Protein AF-T0BM73-F1 (afdb_monomer)

pLDDT: mean 78.98, std 14.38, range [46.41, 95.44]

Mean predicted aligned error: 12.45 Å

Radius of gyration: 28.99 Å; Cα contacts (8 Å, |Δi|>4): 122; chains: 1; bounding box: 41×37×106 Å

Structure (mmCIF, N/CA/C/O backbone):
data_AF-T0BM73-F1
#
_entry.id   AF-T0BM73-F1
#
loop_
_atom_site.group_PDB
_atom_site.id
_atom_site.type_symbol
_atom_site.label_atom_id
_atom_site.label_alt_id
_atom_site.label_comp_id
_atom_site.label_asym_id
_atom_site.label_entity_id
_atom_site.label_seq_id
_atom_site.pdbx_PDB_ins_code
_atom_site.Cartn_x
_atom_site.Cartn_y
_atom_site.Cartn_z
_atom_site.occupancy
_atom_site.B_iso_or_equiv
_atom_site.auth_seq_id
_atom_site.auth_comp_id
_atom_site.auth_asym_id
_atom_site.auth_atom_id
_atom_site.pdbx_PDB_model_num
ATOM 1 N N . MET A 1 1 ? -15.231 -17.090 14.024 1.00 69.44 1 MET A N 1
ATOM 2 C CA . MET A 1 1 ? -15.720 -15.873 13.331 1.00 69.44 1 MET A CA 1
ATOM 3 C C . MET A 1 1 ? -14.615 -15.054 12.645 1.00 69.44 1 MET A C 1
ATOM 5 O O . MET A 1 1 ? -14.866 -14.589 11.547 1.00 69.44 1 MET A O 1
ATOM 9 N N . LYS A 1 2 ? -13.395 -14.903 13.202 1.00 84.62 2 LYS A N 1
ATOM 10 C CA . LYS A 1 2 ? -12.309 -14.086 12.596 1.00 84.62 2 LYS A CA 1
ATOM 11 C C . LYS A 1 2 ? -11.952 -14.446 11.140 1.00 84.62 2 LYS A C 1
ATOM 13 O O . LYS A 1 2 ? -11.815 -13.550 10.316 1.00 84.62 2 LYS A O 1
ATOM 18 N N . ILE A 1 3 ? -11.867 -15.741 10.818 1.00 89.19 3 ILE A N 1
ATOM 19 C CA . ILE A 1 3 ? -11.552 -16.224 9.460 1.00 89.19 3 ILE A CA 1
ATOM 20 C C . ILE A 1 3 ? -12.579 -15.765 8.415 1.00 89.19 3 ILE A C 1
ATOM 22 O O . ILE A 1 3 ? -12.184 -15.386 7.320 1.00 89.19 3 ILE A O 1
ATOM 26 N N . LEU A 1 4 ? -13.876 -15.735 8.748 1.00 89.75 4 LEU A N 1
ATOM 27 C CA . LEU A 1 4 ? -14.917 -15.293 7.807 1.00 89.75 4 LEU A CA 1
ATOM 28 C C . LEU A 1 4 ? -14.726 -13.829 7.404 1.00 89.75 4 LEU A C 1
ATOM 30 O O . LEU A 1 4 ? -14.938 -13.464 6.252 1.00 89.75 4 LEU A O 1
ATOM 34 N N . TYR A 1 5 ? -14.278 -13.001 8.345 1.00 89.56 5 TYR A N 1
ATOM 35 C CA . TYR A 1 5 ? -13.986 -11.600 8.083 1.00 89.56 5 TYR A CA 1
ATOM 36 C C . TYR A 1 5 ? -12.747 -11.425 7.217 1.00 89.56 5 TYR A C 1
ATOM 38 O O . TYR A 1 5 ? -12.795 -10.656 6.265 1.00 89.56 5 TYR A O 1
ATOM 46 N N . ILE A 1 6 ? -11.679 -12.180 7.491 1.00 91.94 6 ILE A N 1
ATOM 47 C CA . ILE A 1 6 ? -10.479 -12.191 6.644 1.00 91.94 6 ILE A CA 1
ATOM 48 C C . ILE A 1 6 ? -10.845 -12.623 5.224 1.00 91.94 6 ILE A C 1
ATOM 50 O O . ILE A 1 6 ? -10.441 -11.970 4.271 1.00 91.94 6 ILE A O 1
ATOM 54 N N . MET A 1 7 ? -11.635 -13.688 5.079 1.00 93.12 7 MET A N 1
ATOM 55 C CA . MET A 1 7 ? -12.022 -14.223 3.776 1.00 93.12 7 MET A CA 1
ATOM 56 C C . MET A 1 7 ? -12.892 -13.235 2.993 1.00 93.12 7 MET A C 1
ATOM 58 O O . MET A 1 7 ? -12.590 -12.945 1.839 1.00 93.12 7 MET A O 1
ATOM 62 N N . GLY A 1 8 ? -13.938 -12.682 3.616 1.00 93.12 8 GLY A N 1
ATOM 63 C CA . GLY A 1 8 ? -14.838 -11.736 2.956 1.00 93.12 8 GLY A CA 1
ATOM 64 C C . GLY A 1 8 ? -14.123 -10.455 2.531 1.00 93.12 8 GLY A C 1
ATOM 65 O O . GLY A 1 8 ? -14.198 -10.050 1.375 1.00 93.12 8 GLY A O 1
ATOM 66 N N . PHE A 1 9 ? -13.373 -9.837 3.440 1.00 93.19 9 PHE A N 1
ATOM 67 C CA . PHE A 1 9 ? -12.645 -8.610 3.128 1.00 93.19 9 PHE A CA 1
ATOM 68 C C . PHE A 1 9 ? -11.430 -8.824 2.239 1.00 93.19 9 PHE A C 1
ATOM 70 O O . PHE A 1 9 ? -11.155 -7.982 1.388 1.00 93.19 9 PHE A O 1
ATOM 77 N N . GLY A 1 10 ? -10.726 -9.940 2.412 1.00 94.12 10 GLY A N 1
ATOM 78 C CA . GLY A 1 10 ? -9.626 -10.336 1.542 1.00 94.12 10 GLY A CA 1
ATOM 79 C C . GLY A 1 10 ? -10.099 -10.512 0.108 1.00 94.12 10 GLY A C 1
ATOM 80 O O . GLY A 1 10 ? -9.487 -9.962 -0.798 1.00 94.12 10 GLY A O 1
ATOM 81 N N . PHE A 1 11 ? -11.248 -11.160 -0.102 1.00 95.31 11 PHE A N 1
ATOM 82 C CA . PHE A 1 11 ? -11.842 -11.270 -1.432 1.00 95.31 11 PHE A CA 1
ATOM 83 C C . PHE A 1 11 ? -12.111 -9.894 -2.058 1.00 95.31 11 PHE A C 1
ATOM 85 O O . PHE A 1 11 ? -11.690 -9.639 -3.183 1.00 95.31 11 PHE A O 1
ATOM 92 N N . VAL A 1 12 ? -12.739 -8.976 -1.316 1.00 95.44 12 VAL A N 1
ATOM 93 C CA . VAL A 1 12 ? -13.013 -7.614 -1.810 1.00 95.44 12 VAL A CA 1
ATOM 94 C C . VAL A 1 12 ? -11.715 -6.856 -2.122 1.00 95.44 12 VAL A C 1
ATOM 96 O O . VAL A 1 12 ? -11.624 -6.206 -3.162 1.00 95.44 12 VAL A O 1
ATOM 99 N N . GLY A 1 13 ? -10.696 -6.965 -1.264 1.00 93.12 13 GLY A N 1
ATOM 100 C CA . GLY A 1 13 ? -9.385 -6.347 -1.485 1.00 93.12 13 GLY A CA 1
ATOM 101 C C . GLY A 1 13 ? -8.684 -6.890 -2.731 1.00 93.12 13 GLY A C 1
ATOM 102 O O . GLY A 1 13 ? -8.164 -6.119 -3.536 1.00 93.12 13 GLY A O 1
ATOM 103 N N . GLY A 1 14 ? -8.735 -8.207 -2.937 1.00 91.94 14 GLY A N 1
ATOM 104 C CA . GLY A 1 14 ? -8.178 -8.874 -4.112 1.00 91.94 14 GLY A CA 1
ATOM 105 C C . GLY A 1 14 ? -8.884 -8.486 -5.410 1.00 91.94 14 GLY A C 1
ATOM 106 O O . GLY A 1 14 ? -8.214 -8.173 -6.392 1.00 91.94 14 GLY A O 1
ATOM 107 N N . VAL A 1 15 ? -10.221 -8.427 -5.412 1.00 94.50 15 VAL A N 1
ATOM 108 C CA . VAL A 1 15 ? -11.008 -7.987 -6.579 1.00 94.50 15 VAL A CA 1
ATOM 109 C C . VAL A 1 15 ? -10.710 -6.531 -6.932 1.00 94.50 15 VAL A C 1
ATOM 111 O O . VAL A 1 15 ? -10.529 -6.209 -8.108 1.00 94.50 15 VAL A O 1
ATOM 114 N N . LEU A 1 16 ? -10.624 -5.646 -5.935 1.00 93.12 16 LEU A N 1
ATOM 115 C CA . LEU A 1 16 ? -10.299 -4.239 -6.165 1.00 93.12 16 LEU A CA 1
ATOM 116 C C . LEU A 1 16 ? -8.900 -4.079 -6.763 1.00 93.12 16 LEU A C 1
ATOM 118 O O . LEU A 1 16 ? -8.725 -3.345 -7.735 1.00 93.12 16 LEU A O 1
ATOM 122 N N . ARG A 1 17 ? -7.917 -4.805 -6.222 1.00 93.31 17 ARG A N 1
ATOM 123 C CA . ARG A 1 17 ? -6.564 -4.834 -6.776 1.00 93.31 17 ARG A CA 1
ATOM 124 C C . ARG A 1 17 ? -6.563 -5.324 -8.221 1.00 93.31 17 ARG A C 1
ATOM 126 O O . ARG A 1 17 ? -5.994 -4.652 -9.073 1.00 93.31 17 ARG A O 1
ATOM 133 N N . PHE A 1 18 ? -7.215 -6.453 -8.494 1.00 91.50 18 PHE A N 1
ATOM 134 C CA . PHE A 1 18 ? -7.301 -7.018 -9.841 1.00 91.50 18 PHE A CA 1
ATOM 135 C C . PHE A 1 18 ? -7.932 -6.027 -10.830 1.00 91.50 18 PHE A C 1
ATOM 137 O O . PHE A 1 18 ? -7.451 -5.861 -11.946 1.00 91.50 18 PHE A O 1
ATOM 144 N N . SER A 1 19 ? -8.956 -5.294 -10.390 1.00 92.62 19 SER A N 1
ATOM 145 C CA . SER A 1 19 ? -9.646 -4.288 -11.207 1.00 92.62 19 SER A CA 1
ATOM 146 C C . SER A 1 19 ? -8.782 -3.058 -11.522 1.00 92.62 19 SER A C 1
ATOM 148 O O . SER A 1 19 ? -9.030 -2.375 -12.510 1.00 92.62 19 SER A O 1
ATOM 150 N N . CYS A 1 20 ? -7.774 -2.758 -10.697 1.00 89.69 20 CYS A N 1
ATOM 151 C CA . CYS A 1 20 ? -6.846 -1.641 -10.903 1.00 89.69 20 CYS A CA 1
ATOM 152 C C . CYS A 1 20 ? -5.734 -1.968 -11.923 1.00 89.69 20 CYS A C 1
ATOM 154 O O . CYS A 1 20 ? -5.052 -1.064 -12.415 1.00 89.69 20 CYS A O 1
ATOM 156 N N . GLY A 1 21 ? -5.570 -3.252 -12.256 1.00 88.06 21 GLY A N 1
ATOM 157 C CA . GLY A 1 21 ? -4.596 -3.756 -13.218 1.00 88.06 21 GLY A CA 1
ATOM 158 C C . GLY A 1 21 ? -3.176 -3.909 -12.666 1.00 88.06 21 GLY A C 1
ATOM 159 O O . GLY A 1 21 ? -2.849 -3.460 -11.567 1.00 88.06 21 GLY A O 1
ATOM 160 N N . ASP A 1 22 ? -2.316 -4.526 -13.478 1.00 84.81 22 ASP A N 1
ATOM 161 C CA . ASP A 1 22 ? -0.953 -4.932 -13.102 1.00 84.81 22 ASP A CA 1
ATOM 162 C C . ASP A 1 22 ? 0.135 -3.941 -13.548 1.00 84.81 22 ASP A C 1
ATOM 164 O O . ASP A 1 22 ? 1.317 -4.277 -13.613 1.00 84.81 22 ASP A O 1
ATOM 168 N N . SER A 1 23 ? -0.243 -2.700 -13.870 1.00 86.44 23 SER A N 1
ATOM 169 C CA . SER A 1 23 ? 0.741 -1.672 -14.216 1.00 86.44 23 SER A CA 1
ATOM 170 C C . SER A 1 23 ? 1.610 -1.309 -13.005 1.00 86.44 23 SER A C 1
ATOM 172 O O . SER A 1 23 ? 1.143 -1.349 -11.861 1.00 86.44 23 SER A O 1
ATOM 174 N N . LEU A 1 24 ? 2.857 -0.891 -13.252 1.00 84.44 24 LEU A N 1
ATOM 175 C CA . LEU A 1 24 ? 3.772 -0.422 -12.204 1.00 84.44 24 LEU A CA 1
ATOM 176 C C . LEU A 1 24 ? 3.103 0.670 -11.356 1.00 84.44 24 LEU A C 1
ATOM 178 O O . LEU A 1 24 ? 3.044 0.566 -10.132 1.00 84.44 24 LEU A O 1
ATOM 182 N N . THR A 1 25 ? 2.494 1.661 -12.003 1.00 87.19 25 THR A N 1
ATOM 183 C CA . THR A 1 25 ? 1.778 2.756 -11.339 1.00 87.19 25 THR A CA 1
ATOM 184 C C . THR A 1 25 ? 0.634 2.255 -10.455 1.00 87.19 25 THR A C 1
ATOM 186 O O . THR A 1 25 ? 0.537 2.669 -9.299 1.00 87.19 25 THR A O 1
ATOM 189 N N . SER A 1 26 ? -0.199 1.332 -10.950 1.00 89.44 26 SER A N 1
ATOM 190 C CA . SER A 1 26 ? -1.308 0.752 -10.178 1.00 89.44 26 SER A CA 1
ATOM 191 C C . SER A 1 26 ? -0.800 0.029 -8.929 1.00 89.44 26 SER A C 1
ATOM 193 O O . SER A 1 26 ? -1.290 0.271 -7.825 1.00 89.44 26 SER A O 1
ATOM 195 N N . ILE A 1 27 ? 0.226 -0.815 -9.082 1.00 90.94 27 ILE A N 1
ATOM 196 C CA . ILE A 1 27 ? 0.815 -1.599 -7.988 1.00 90.94 27 ILE A CA 1
ATOM 197 C C . ILE A 1 27 ? 1.434 -0.681 -6.929 1.00 90.94 27 ILE A C 1
ATOM 199 O O . ILE A 1 27 ? 1.245 -0.910 -5.731 1.00 90.94 27 ILE A O 1
ATOM 203 N N . LEU A 1 28 ? 2.152 0.363 -7.345 1.00 88.94 28 LEU A N 1
ATOM 204 C CA . LEU A 1 28 ? 2.767 1.332 -6.438 1.00 88.94 28 LEU A CA 1
ATOM 205 C C . LEU A 1 28 ? 1.713 2.123 -5.661 1.00 88.94 28 LEU A C 1
ATOM 207 O O . LEU A 1 28 ? 1.822 2.243 -4.441 1.00 88.94 28 LEU A O 1
ATOM 211 N N . ILE A 1 29 ? 0.681 2.628 -6.343 1.00 89.62 29 ILE A N 1
ATOM 212 C CA . ILE A 1 29 ? -0.401 3.392 -5.710 1.00 89.62 29 ILE A CA 1
ATOM 213 C C . ILE A 1 29 ? -1.156 2.519 -4.709 1.00 89.62 29 ILE A C 1
ATOM 215 O O . ILE A 1 29 ? -1.379 2.954 -3.582 1.00 89.62 29 ILE A O 1
ATOM 219 N N . LEU A 1 30 ? -1.513 1.286 -5.079 1.00 93.19 30 LEU A N 1
ATOM 220 C CA . LEU A 1 30 ? -2.223 0.361 -4.192 1.00 93.19 30 LEU A CA 1
ATOM 221 C C . LEU A 1 30 ? -1.407 0.017 -2.943 1.00 93.19 30 LEU A C 1
ATOM 223 O O . LEU A 1 30 ? -1.946 0.044 -1.837 1.00 93.19 30 LEU A O 1
ATOM 227 N N . ASN A 1 31 ? -0.107 -0.258 -3.096 1.00 92.44 31 ASN A N 1
ATOM 228 C CA . ASN A 1 31 ? 0.780 -0.519 -1.961 1.00 92.44 31 ASN A CA 1
ATOM 229 C C . ASN A 1 31 ? 0.938 0.713 -1.060 1.00 92.44 31 ASN A C 1
ATOM 231 O O . ASN A 1 31 ? 0.813 0.593 0.158 1.00 92.44 31 ASN A O 1
ATOM 235 N N . ALA A 1 32 ? 1.156 1.897 -1.638 1.00 90.12 32 ALA A N 1
ATOM 236 C CA . ALA A 1 32 ? 1.301 3.136 -0.879 1.00 90.12 32 ALA A CA 1
ATOM 237 C C . ALA A 1 32 ? 0.009 3.506 -0.133 1.00 90.12 32 ALA A C 1
ATOM 239 O O . ALA A 1 32 ? 0.038 3.783 1.067 1.00 90.12 32 ALA A O 1
ATOM 240 N N . ALA A 1 33 ? -1.136 3.462 -0.817 1.00 91.25 33 ALA A N 1
ATOM 241 C CA . ALA A 1 33 ? -2.440 3.741 -0.227 1.00 91.25 33 ALA A CA 1
ATOM 242 C C . ALA A 1 33 ? -2.786 2.730 0.873 1.00 91.25 33 ALA A C 1
ATOM 244 O O . ALA A 1 33 ? -3.239 3.122 1.948 1.00 91.25 33 ALA A O 1
ATOM 245 N N . GLY A 1 34 ? -2.525 1.442 0.637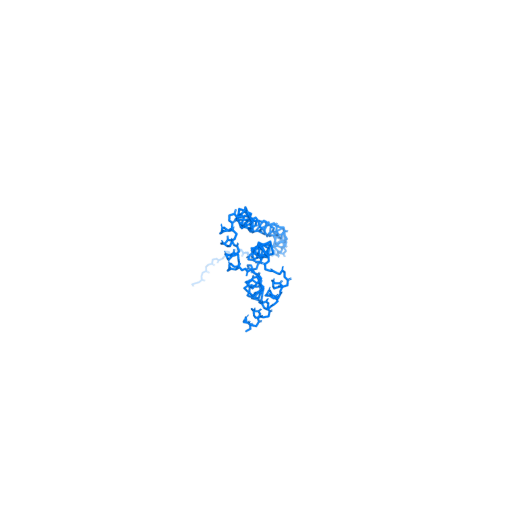 1.00 91.62 34 GLY A N 1
ATOM 246 C CA . GLY A 1 34 ? -2.744 0.392 1.623 1.00 91.62 34 GLY A CA 1
ATOM 247 C C . GLY A 1 34 ? -1.858 0.544 2.858 1.00 91.62 34 GLY A C 1
ATOM 248 O O . GLY A 1 34 ? -2.359 0.410 3.971 1.00 91.62 34 GLY A O 1
ATOM 249 N N . ALA A 1 35 ? -0.582 0.905 2.697 1.00 90.56 35 ALA A N 1
ATOM 250 C CA . ALA A 1 35 ? 0.319 1.170 3.819 1.00 90.56 35 ALA A CA 1
ATOM 251 C C . ALA A 1 35 ? -0.162 2.357 4.672 1.00 90.56 35 ALA A C 1
ATOM 253 O O . ALA A 1 35 ? -0.231 2.256 5.899 1.00 90.56 35 ALA A O 1
ATOM 254 N N . ILE A 1 36 ? -0.577 3.456 4.032 1.00 88.50 36 ILE A N 1
ATOM 255 C CA . ILE A 1 36 ? -1.117 4.636 4.724 1.00 88.50 36 ILE A CA 1
ATOM 256 C C . ILE A 1 36 ? -2.422 4.286 5.450 1.00 88.50 36 ILE A C 1
ATOM 258 O O . ILE A 1 36 ? -2.590 4.629 6.623 1.00 88.50 36 ILE A O 1
ATOM 262 N N . ALA A 1 37 ? -3.332 3.567 4.787 1.00 88.75 37 ALA A N 1
ATOM 263 C CA . ALA A 1 37 ? -4.573 3.102 5.394 1.00 88.75 37 ALA A CA 1
ATOM 264 C C . ALA A 1 37 ? -4.297 2.188 6.596 1.00 88.75 37 ALA A C 1
ATOM 266 O O . ALA A 1 37 ? -4.927 2.344 7.642 1.00 88.75 37 ALA A O 1
ATOM 267 N N . LEU A 1 38 ? -3.311 1.292 6.495 1.00 89.19 38 LEU A N 1
ATOM 268 C CA . LEU A 1 38 ? -2.915 0.409 7.590 1.00 89.19 38 LEU A CA 1
ATOM 269 C C . LEU A 1 38 ? -2.362 1.200 8.771 1.00 89.19 38 LEU A C 1
ATOM 271 O O . LEU A 1 38 ? -2.707 0.909 9.910 1.00 89.19 38 LEU A O 1
ATOM 275 N N . ALA A 1 39 ? -1.548 2.224 8.513 1.00 86.94 39 ALA A N 1
ATOM 276 C CA . ALA A 1 39 ? -1.001 3.100 9.540 1.00 86.94 39 ALA A CA 1
ATOM 277 C C . ALA A 1 39 ? -2.100 3.871 10.291 1.00 86.94 39 ALA A C 1
ATOM 279 O O . ALA A 1 39 ? -2.056 3.985 11.522 1.00 86.94 39 ALA A O 1
ATOM 280 N N . MET A 1 40 ? -3.113 4.357 9.566 1.00 83.31 40 MET A N 1
ATOM 281 C CA . MET A 1 40 ? -4.290 4.990 10.162 1.00 83.31 40 MET A CA 1
ATOM 282 C C . MET A 1 40 ? -5.085 3.988 10.996 1.00 83.31 40 MET A C 1
ATOM 284 O O . MET A 1 40 ? -5.310 4.230 12.180 1.00 83.31 40 MET A O 1
ATOM 288 N N . ILE A 1 41 ? -5.454 2.836 10.426 1.00 84.00 41 ILE A N 1
ATOM 289 C CA . ILE A 1 41 ? -6.203 1.799 11.146 1.00 84.00 41 ILE A CA 1
ATOM 290 C C . ILE A 1 41 ? -5.426 1.349 12.377 1.00 84.00 41 ILE A C 1
ATOM 292 O O . ILE A 1 41 ? -6.000 1.316 13.452 1.00 84.00 41 ILE A O 1
ATOM 296 N N . SER A 1 42 ? -4.123 1.099 12.277 1.00 81.94 42 SER A N 1
ATOM 297 C CA . SER A 1 42 ? -3.287 0.712 13.416 1.00 81.94 42 SER A CA 1
ATOM 298 C C . SER A 1 42 ? -3.264 1.772 14.521 1.00 81.94 42 SER A C 1
ATOM 300 O O . SER A 1 42 ? -3.146 1.420 15.692 1.00 81.94 42 SER A O 1
ATOM 302 N N . SER A 1 43 ? -3.390 3.054 14.176 1.00 77.25 43 SER A N 1
ATOM 303 C CA . SER A 1 43 ? -3.400 4.151 15.149 1.00 77.25 43 SER A CA 1
ATOM 304 C C . SER A 1 43 ? -4.783 4.387 15.771 1.00 77.25 43 SER A C 1
ATOM 306 O O . SER A 1 43 ? -4.870 4.758 16.941 1.00 77.25 43 SER A O 1
ATOM 308 N N . PHE A 1 44 ? -5.867 4.146 15.025 1.00 72.62 44 PHE A N 1
ATOM 309 C CA . PHE A 1 44 ? -7.251 4.284 15.500 1.00 72.62 44 PHE A CA 1
ATOM 310 C C . PHE A 1 44 ? -7.790 3.023 16.193 1.00 72.62 44 PHE A C 1
ATOM 312 O O . PHE A 1 44 ? -8.578 3.115 17.134 1.00 72.62 44 PHE A O 1
ATOM 319 N N . ALA A 1 45 ? -7.369 1.839 15.750 1.0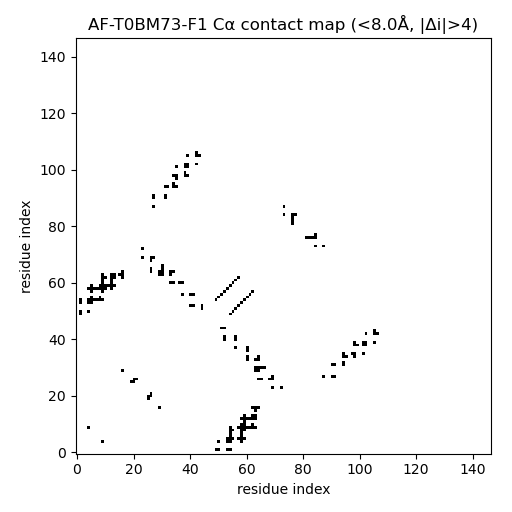0 63.19 45 ALA A N 1
ATOM 320 C CA . ALA A 1 45 ? -7.898 0.547 16.183 1.00 63.19 45 ALA A CA 1
ATOM 321 C C . ALA A 1 45 ? -7.381 0.097 17.551 1.00 63.19 45 ALA A C 1
ATOM 323 O O . ALA A 1 45 ? -7.854 -0.920 18.050 1.00 63.19 45 ALA A O 1
ATOM 324 N N . VAL A 1 46 ? -6.504 0.875 18.202 1.00 55.59 46 VAL A N 1
ATOM 325 C CA . VAL A 1 46 ? -5.989 0.578 19.550 1.00 55.59 46 VAL A CA 1
ATOM 326 C C . VAL A 1 46 ? -7.123 0.254 20.539 1.00 55.59 46 VAL A C 1
ATOM 328 O O . VAL A 1 46 ? -6.875 -0.479 21.489 1.00 55.59 46 VAL A O 1
ATOM 331 N N . HIS A 1 47 ? -8.370 0.709 20.310 1.00 56.88 47 HIS A N 1
ATOM 332 C CA . HIS A 1 47 ? -9.540 0.412 21.157 1.00 56.88 47 HIS A CA 1
ATOM 333 C C . HIS A 1 47 ? -10.821 -0.080 20.437 1.00 56.88 47 HIS A C 1
ATOM 335 O O . HIS A 1 47 ? -11.885 -0.064 21.059 1.00 56.88 47 HIS A O 1
ATOM 341 N N . ARG A 1 48 ? -10.810 -0.520 19.165 1.00 63.97 48 ARG A N 1
ATOM 342 C CA . ARG A 1 48 ? -12.073 -0.933 18.500 1.00 63.97 48 ARG A CA 1
ATOM 343 C C . ARG A 1 48 ? -12.015 -2.236 17.700 1.00 63.97 48 ARG A C 1
ATOM 345 O O . ARG A 1 48 ? -11.256 -2.366 16.753 1.00 63.97 48 ARG A O 1
ATOM 352 N N . THR A 1 49 ? -12.919 -3.135 18.112 1.00 78.19 49 THR A N 1
ATOM 353 C CA . THR A 1 49 ? -13.519 -4.293 17.422 1.00 78.19 49 THR A CA 1
ATOM 354 C C . THR A 1 49 ? -12.608 -5.157 16.545 1.00 78.19 49 THR A C 1
ATOM 356 O O . THR A 1 49 ? -12.166 -4.770 15.472 1.00 78.19 49 THR A O 1
ATOM 359 N N . VAL A 1 50 ? -12.503 -6.433 16.929 1.00 81.31 50 VAL A N 1
ATOM 360 C CA . VAL A 1 50 ? -11.793 -7.519 16.221 1.00 81.31 50 VAL A CA 1
ATOM 361 C C . VAL A 1 50 ? -12.034 -7.547 14.702 1.00 81.31 50 VAL A C 1
ATOM 363 O O . VAL A 1 50 ? -11.134 -7.873 13.934 1.00 81.31 50 VAL A O 1
ATOM 366 N N . TRP A 1 51 ? -13.247 -7.214 14.252 1.00 82.06 51 TRP A N 1
ATOM 367 C CA . TRP A 1 51 ? -13.593 -7.159 12.829 1.00 82.06 51 TRP A CA 1
ATOM 368 C C . TRP A 1 51 ? -12.790 -6.122 12.037 1.00 82.06 51 TRP A C 1
ATOM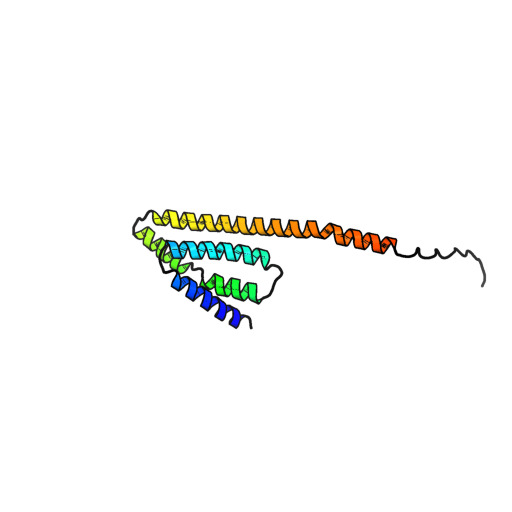 370 O O . TRP A 1 51 ? -12.440 -6.369 10.887 1.00 82.06 51 TRP A O 1
ATOM 380 N N . LEU A 1 52 ? -12.487 -4.977 12.647 1.00 82.62 52 LEU A N 1
ATOM 381 C CA . LEU A 1 52 ? -11.776 -3.883 11.999 1.00 82.62 52 LEU A CA 1
ATOM 382 C C . LEU A 1 52 ? -10.303 -4.251 11.801 1.00 82.62 52 LEU A C 1
ATOM 384 O O . LEU A 1 52 ? -9.772 -4.163 10.698 1.00 82.62 52 LEU A O 1
ATOM 388 N N . GLU A 1 53 ? -9.668 -4.742 12.864 1.00 83.62 53 GLU A N 1
ATOM 389 C CA . GLU A 1 53 ? -8.263 -5.141 12.846 1.00 83.62 53 GLU A CA 1
ATOM 390 C C . GLU A 1 53 ? -8.040 -6.363 11.947 1.00 83.62 53 GLU A C 1
ATOM 392 O O . GLU A 1 53 ? -7.209 -6.352 11.041 1.00 83.62 53 GLU A O 1
ATOM 397 N N . THR A 1 54 ? -8.819 -7.426 12.159 1.00 86.88 54 THR A N 1
ATOM 398 C CA . THR A 1 54 ? -8.606 -8.698 11.461 1.00 86.88 54 THR A CA 1
ATOM 399 C C . THR A 1 54 ? -9.238 -8.701 10.065 1.00 86.88 54 THR A C 1
ATOM 401 O O . THR A 1 54 ? -8.678 -9.257 9.128 1.00 86.88 54 THR A O 1
ATOM 404 N N . GLY A 1 55 ? -10.403 -8.080 9.895 1.00 87.44 55 GLY A N 1
ATOM 405 C CA . GLY A 1 55 ? -11.086 -8.012 8.606 1.00 87.44 55 GLY A CA 1
ATOM 406 C C . GLY A 1 55 ? -10.464 -6.981 7.670 1.00 87.44 55 GLY A C 1
ATOM 407 O O . GLY A 1 55 ? -9.992 -7.340 6.595 1.00 87.44 55 GLY A O 1
ATOM 408 N N . ILE A 1 56 ? -10.427 -5.710 8.078 1.00 88.56 56 ILE A N 1
ATOM 409 C CA . ILE A 1 56 ? -9.922 -4.632 7.215 1.00 88.56 56 ILE A CA 1
ATOM 410 C C . ILE A 1 56 ? -8.391 -4.622 7.192 1.00 88.56 56 ILE A C 1
ATOM 412 O O . ILE A 1 56 ? -7.805 -4.575 6.115 1.00 88.56 56 ILE A O 1
ATOM 416 N N . GLY A 1 57 ? -7.742 -4.698 8.358 1.00 87.00 57 GLY A N 1
ATOM 417 C CA . GLY A 1 57 ? -6.279 -4.679 8.448 1.00 87.00 57 GLY A CA 1
ATOM 418 C C . GLY A 1 57 ? -5.635 -5.894 7.781 1.00 87.00 57 GLY A C 1
ATOM 419 O O . GLY A 1 57 ? -4.865 -5.751 6.836 1.00 87.00 57 GLY A O 1
ATOM 420 N N . VAL A 1 58 ? -5.969 -7.101 8.240 1.00 89.69 58 VAL A N 1
ATOM 421 C CA . VAL A 1 58 ? -5.347 -8.327 7.706 1.00 89.69 58 VAL A CA 1
ATOM 422 C C . VAL A 1 58 ? -5.979 -8.769 6.385 1.00 89.69 58 VAL A C 1
ATOM 424 O O . VAL A 1 58 ? -5.256 -9.074 5.443 1.00 89.69 58 VAL A O 1
ATOM 427 N N . GLY A 1 59 ? -7.311 -8.808 6.293 1.00 91.81 59 GLY A N 1
ATOM 428 C CA . GLY A 1 59 ? -8.012 -9.259 5.086 1.00 91.81 59 GLY A CA 1
ATOM 429 C C . GLY A 1 59 ? -7.913 -8.262 3.932 1.00 91.81 59 GLY A C 1
ATOM 430 O O . GLY A 1 59 ? -7.212 -8.512 2.953 1.00 91.81 59 GLY A O 1
ATOM 431 N N . PHE A 1 60 ? -8.622 -7.133 4.036 1.00 93.25 60 PHE A N 1
ATOM 432 C CA . PHE A 1 60 ? -8.749 -6.167 2.938 1.00 93.25 60 PHE A CA 1
ATOM 433 C C . PHE A 1 60 ? -7.397 -5.579 2.532 1.00 93.25 60 PHE A C 1
ATOM 435 O O . PHE A 1 60 ? -6.986 -5.741 1.387 1.00 93.25 60 PHE A O 1
ATOM 442 N N . ILE A 1 61 ? -6.684 -4.932 3.460 1.00 93.88 61 ILE A N 1
ATOM 443 C CA . ILE A 1 61 ? -5.408 -4.274 3.152 1.00 93.88 61 ILE A CA 1
ATOM 444 C C . ILE A 1 61 ? -4.341 -5.302 2.771 1.00 93.88 61 ILE A C 1
ATOM 446 O O . ILE A 1 61 ? -3.590 -5.071 1.823 1.00 93.88 61 ILE A O 1
ATOM 450 N N . GLY A 1 62 ? -4.292 -6.448 3.456 1.00 91.38 62 GLY A N 1
ATOM 451 C CA . GLY A 1 62 ? -3.348 -7.517 3.131 1.00 91.38 62 GLY A CA 1
ATOM 452 C C . GLY A 1 62 ? -3.525 -8.065 1.713 1.00 91.38 62 GLY A C 1
ATOM 453 O O . GLY A 1 62 ? -2.534 -8.307 1.034 1.00 91.38 62 GLY A O 1
ATOM 454 N N . SER A 1 63 ? -4.764 -8.207 1.230 1.00 93.50 63 SER A N 1
ATOM 455 C CA . SER A 1 63 ? -5.018 -8.638 -0.151 1.00 93.50 63 SER A CA 1
ATOM 456 C C . SER A 1 63 ? -4.898 -7.510 -1.183 1.00 93.50 63 SER A C 1
ATOM 458 O O . SER A 1 63 ? -4.599 -7.778 -2.349 1.00 93.50 63 SER A O 1
ATOM 460 N N . LEU A 1 64 ? -5.169 -6.266 -0.780 1.00 93.81 64 LEU A N 1
ATOM 461 C CA . LEU A 1 64 ? -5.063 -5.079 -1.631 1.00 93.81 64 LEU A CA 1
ATOM 462 C C . LEU A 1 64 ? -3.599 -4.741 -1.947 1.00 93.81 64 LEU A C 1
ATOM 464 O O . LEU A 1 64 ? -3.277 -4.335 -3.062 1.00 93.81 64 LEU A O 1
ATOM 468 N N . THR A 1 65 ? -2.718 -4.908 -0.961 1.00 92.94 65 THR A N 1
ATOM 469 C CA . THR A 1 65 ? -1.278 -4.651 -1.076 1.00 92.94 65 THR A CA 1
ATOM 470 C C . TH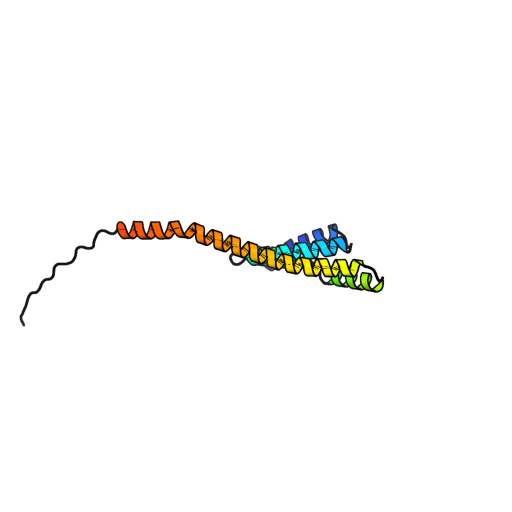R A 1 65 ? -0.521 -5.896 -1.524 1.00 92.94 65 THR A C 1
ATOM 472 O O . THR A 1 65 ? -0.996 -7.026 -1.419 1.00 92.94 65 THR A O 1
ATOM 475 N N . THR A 1 66 ? 0.663 -5.706 -2.106 1.00 92.69 66 THR A N 1
ATOM 476 C CA . THR A 1 66 ? 1.446 -6.804 -2.668 1.00 92.69 66 THR A CA 1
ATOM 477 C C . THR A 1 66 ? 2.921 -6.488 -2.751 1.00 92.69 66 THR A C 1
ATOM 479 O O . THR A 1 66 ? 3.377 -5.688 -3.565 1.00 92.69 66 THR A O 1
ATOM 482 N N . PHE A 1 67 ? 3.692 -7.194 -1.936 1.00 89.25 67 PHE A N 1
ATOM 483 C CA . PHE A 1 67 ? 5.138 -7.128 -2.038 1.00 89.25 67 PHE A CA 1
ATOM 484 C C . PHE A 1 67 ? 5.654 -7.895 -3.263 1.00 89.25 67 PHE A C 1
ATOM 486 O O . PHE A 1 67 ? 6.549 -7.420 -3.950 1.00 89.25 67 PHE A O 1
ATOM 493 N N . SER A 1 68 ? 5.059 -9.048 -3.589 1.00 90.56 68 SE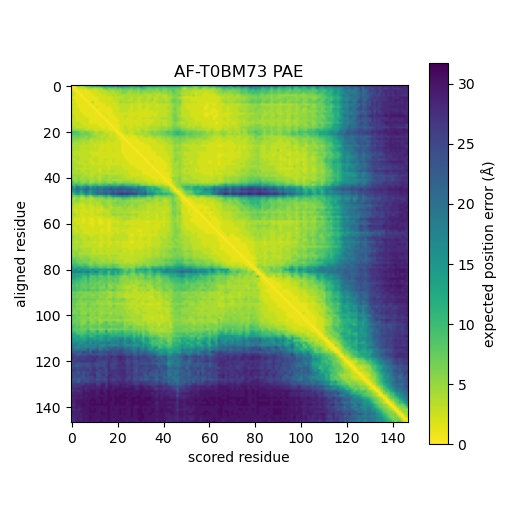R A N 1
ATOM 494 C CA . SER A 1 68 ? 5.523 -9.885 -4.701 1.00 90.56 68 SER A CA 1
ATOM 495 C C . SER A 1 68 ? 5.436 -9.171 -6.048 1.00 90.56 68 SER A C 1
ATOM 497 O O . SER A 1 68 ? 6.446 -9.088 -6.742 1.00 90.56 68 SER A O 1
ATOM 499 N N . SER A 1 69 ? 4.279 -8.608 -6.412 1.00 90.88 69 SER A N 1
ATOM 500 C CA . SER A 1 69 ? 4.170 -7.891 -7.688 1.00 90.88 69 SER A CA 1
ATOM 501 C C . SER A 1 69 ? 5.028 -6.631 -7.698 1.00 90.88 69 SER A C 1
ATOM 503 O O . SER A 1 69 ? 5.634 -6.360 -8.724 1.00 90.88 69 SER A O 1
ATOM 505 N N . LEU A 1 70 ? 5.158 -5.920 -6.567 1.00 89.31 70 LEU A N 1
ATOM 506 C CA . LEU A 1 70 ? 6.070 -4.776 -6.447 1.00 89.31 70 LEU A CA 1
ATOM 507 C C . LEU A 1 70 ? 7.524 -5.178 -6.741 1.00 89.31 70 LEU A C 1
ATOM 509 O O . LEU A 1 70 ? 8.223 -4.475 -7.469 1.00 89.31 70 LEU A O 1
ATOM 513 N N . MET A 1 71 ? 7.974 -6.321 -6.218 1.00 89.19 71 MET A N 1
ATOM 514 C CA . MET A 1 71 ? 9.314 -6.842 -6.485 1.00 89.19 71 MET A CA 1
ATOM 515 C C . MET A 1 71 ? 9.486 -7.257 -7.942 1.00 89.19 71 MET A C 1
ATOM 517 O O . MET A 1 71 ? 10.477 -6.869 -8.553 1.00 89.19 71 MET A O 1
ATOM 521 N N . PHE A 1 72 ? 8.526 -7.989 -8.515 1.00 89.94 72 PHE A N 1
ATOM 522 C CA . PHE A 1 72 ? 8.594 -8.397 -9.919 1.00 89.94 72 PHE A CA 1
ATOM 523 C C . PHE A 1 72 ? 8.698 -7.192 -10.855 1.00 89.94 72 PHE A C 1
ATOM 525 O O . PHE A 1 72 ? 9.610 -7.159 -11.674 1.00 89.94 72 PHE A O 1
ATOM 532 N N . VAL A 1 73 ? 7.845 -6.173 -10.691 1.00 85.81 73 VAL A N 1
ATOM 533 C CA . VAL A 1 73 ? 7.900 -4.978 -11.552 1.00 85.81 73 VAL A CA 1
ATOM 534 C C . VAL A 1 73 ? 9.158 -4.144 -11.319 1.00 85.81 73 VAL A C 1
ATOM 536 O O . VAL A 1 73 ? 9.676 -3.547 -12.254 1.00 85.81 73 VAL A O 1
ATOM 539 N N . THR A 1 74 ? 9.693 -4.121 -10.096 1.00 85.44 74 THR A N 1
ATOM 540 C CA . THR A 1 74 ? 10.938 -3.394 -9.802 1.00 85.44 74 THR A CA 1
ATOM 541 C C . THR A 1 74 ? 12.149 -4.082 -10.428 1.00 85.44 74 THR A C 1
ATOM 543 O O . THR A 1 74 ? 13.010 -3.412 -10.994 1.00 85.44 74 THR A O 1
ATOM 546 N N . VAL A 1 75 ? 12.222 -5.413 -10.343 1.00 88.38 75 VAL A N 1
ATOM 547 C CA . VAL A 1 75 ? 13.303 -6.199 -10.954 1.00 88.38 75 VAL A CA 1
ATOM 548 C C . VAL A 1 75 ? 13.222 -6.137 -12.478 1.00 88.38 75 VAL A C 1
ATOM 550 O O . VAL A 1 75 ? 14.252 -5.955 -13.123 1.00 88.38 75 VAL A O 1
ATOM 553 N N . ASP A 1 76 ? 12.020 -6.228 -13.051 1.00 87.06 76 ASP A N 1
ATOM 554 C CA . ASP A 1 76 ? 11.810 -6.088 -14.495 1.00 87.06 76 ASP A CA 1
ATOM 555 C C . ASP A 1 76 ? 12.235 -4.697 -14.995 1.00 87.06 76 ASP A C 1
ATOM 557 O O . ASP A 1 76 ? 13.064 -4.588 -15.900 1.00 87.06 76 ASP A O 1
ATOM 561 N N . ALA A 1 77 ? 11.793 -3.627 -14.324 1.00 85.12 77 ALA A N 1
ATOM 562 C CA . ALA A 1 77 ? 12.206 -2.262 -14.652 1.00 85.12 77 ALA A CA 1
ATOM 563 C C . ALA A 1 77 ? 13.730 -2.056 -14.523 1.00 85.12 77 ALA A C 1
ATOM 565 O O . ALA A 1 77 ? 14.328 -1.333 -15.322 1.00 85.12 77 ALA A O 1
ATOM 566 N N . TYR A 1 78 ? 14.377 -2.713 -13.552 1.00 86.75 78 TYR A N 1
ATOM 567 C CA . TYR A 1 78 ? 15.833 -2.678 -13.392 1.00 86.75 78 TYR A CA 1
ATOM 568 C C . TYR A 1 78 ? 16.555 -3.393 -14.531 1.00 86.75 78 TYR A C 1
ATOM 570 O O . TYR A 1 78 ? 17.523 -2.856 -15.070 1.00 86.75 78 TYR A O 1
ATOM 578 N N . SER A 1 79 ? 16.057 -4.559 -14.944 1.00 87.19 79 SER A N 1
ATOM 579 C CA . SER A 1 79 ? 16.611 -5.310 -16.073 1.00 87.19 79 SER A CA 1
ATOM 580 C C . SER A 1 79 ? 16.518 -4.545 -17.394 1.00 87.19 79 SER A C 1
ATOM 582 O O . SER A 1 79 ? 17.334 -4.772 -18.283 1.00 87.19 79 SER A O 1
ATOM 584 N N . GLN A 1 80 ? 15.540 -3.651 -17.535 1.00 87.12 80 GLN A N 1
ATOM 585 C CA . GLN A 1 80 ? 15.351 -2.823 -18.728 1.00 87.12 80 GLN A CA 1
ATOM 586 C C . GLN A 1 80 ? 16.116 -1.485 -18.665 1.00 87.12 80 GLN A C 1
ATOM 588 O O . GLN A 1 80 ? 15.993 -0.668 -19.574 1.00 87.12 80 GLN A O 1
ATOM 593 N N . HIS A 1 81 ? 16.918 -1.251 -17.615 1.00 79.88 81 HIS A N 1
ATOM 594 C CA . HIS A 1 81 ? 17.609 0.020 -17.347 1.00 79.88 81 HIS A CA 1
ATOM 595 C C . HIS A 1 81 ? 16.671 1.245 -17.324 1.00 79.88 81 HIS A C 1
ATOM 597 O O . HIS A 1 81 ? 17.083 2.371 -17.614 1.00 79.88 81 HIS A O 1
ATOM 603 N N . SER A 1 82 ? 15.408 1.037 -16.950 1.00 79.69 82 SER A N 1
ATOM 604 C CA . SER A 1 82 ? 14.389 2.082 -16.933 1.00 79.69 82 SER A CA 1
ATOM 605 C C . SER A 1 82 ? 14.532 2.982 -15.706 1.00 79.69 82 SER A C 1
ATOM 607 O O . SER A 1 82 ? 14.705 2.522 -14.576 1.00 79.69 82 SER A O 1
ATOM 609 N N . ILE A 1 83 ? 14.375 4.294 -15.906 1.00 81.12 83 ILE A N 1
ATOM 610 C CA . ILE A 1 83 ? 14.396 5.296 -14.820 1.00 81.12 83 ILE A CA 1
ATOM 611 C C . ILE A 1 83 ? 13.234 5.075 -13.827 1.00 81.12 83 ILE A C 1
ATOM 613 O O . ILE A 1 83 ? 13.291 5.517 -12.680 1.00 81.12 83 ILE A O 1
ATOM 617 N N . GLU A 1 84 ? 12.205 4.325 -14.228 1.00 78.94 84 GLU A N 1
ATOM 618 C CA . GLU A 1 84 ? 11.049 3.967 -13.398 1.00 78.94 84 GLU A CA 1
ATOM 619 C C . GLU A 1 84 ? 11.416 3.229 -12.100 1.00 78.94 84 GLU A C 1
ATOM 621 O O . GLU A 1 84 ? 10.689 3.341 -11.114 1.00 78.94 84 GLU A O 1
ATOM 626 N N . VAL A 1 85 ? 12.579 2.568 -12.037 1.00 82.25 85 VAL A N 1
ATOM 627 C CA . VAL A 1 85 ? 13.106 1.984 -10.787 1.00 82.25 85 VAL A CA 1
ATOM 628 C C . VAL A 1 85 ? 13.331 3.053 -9.720 1.00 82.25 85 VAL A C 1
ATOM 630 O O . VAL A 1 85 ? 13.052 2.847 -8.541 1.00 82.25 85 VAL A O 1
ATOM 633 N N . LEU A 1 86 ? 13.824 4.227 -10.116 1.00 81.44 86 LEU A N 1
ATOM 634 C CA . LEU A 1 86 ? 14.059 5.318 -9.177 1.00 81.44 86 LEU A CA 1
ATOM 635 C C . LEU A 1 86 ? 12.731 5.889 -8.667 1.00 81.44 86 LEU A C 1
ATOM 637 O O . LEU A 1 86 ? 12.611 6.216 -7.485 1.00 81.44 86 LEU A O 1
ATOM 641 N N . ALA A 1 87 ? 11.717 5.945 -9.536 1.00 78.56 87 ALA A N 1
ATOM 642 C CA . ALA A 1 87 ? 10.364 6.333 -9.154 1.00 78.56 87 ALA A CA 1
ATOM 643 C C . ALA A 1 87 ? 9.735 5.315 -8.188 1.00 78.56 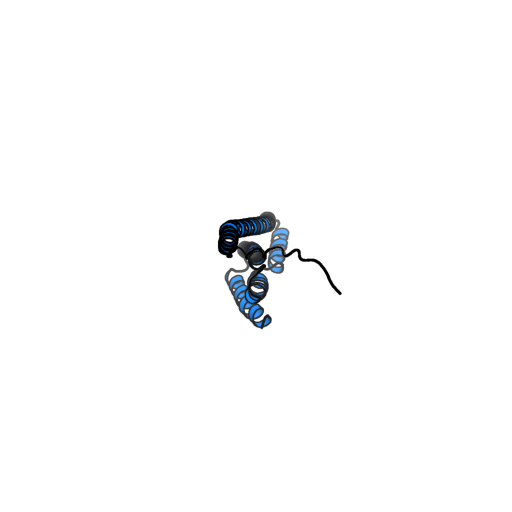87 ALA A C 1
ATOM 645 O O . ALA A 1 87 ? 9.124 5.720 -7.198 1.00 78.56 87 ALA A O 1
ATOM 646 N N . SER A 1 88 ? 9.930 4.009 -8.407 1.00 82.69 88 SER A N 1
ATOM 647 C CA . SER A 1 88 ? 9.397 2.972 -7.517 1.00 82.69 88 SER A CA 1
ATOM 648 C C . SER A 1 88 ? 10.039 2.992 -6.134 1.00 82.69 88 SER A C 1
ATOM 650 O O . SER A 1 88 ? 9.328 2.939 -5.124 1.00 82.69 88 SER A O 1
ATOM 652 N N . MET A 1 89 ? 11.357 3.179 -6.063 1.00 84.44 89 MET A N 1
ATOM 653 C CA . MET A 1 89 ? 12.065 3.391 -4.800 1.00 84.44 89 MET A CA 1
ATOM 654 C C . MET A 1 89 ? 11.592 4.669 -4.102 1.00 84.44 89 MET A C 1
ATOM 656 O O . MET A 1 89 ? 11.275 4.636 -2.913 1.00 84.44 89 MET A O 1
ATOM 660 N N . GLY A 1 90 ? 11.471 5.776 -4.841 1.00 85.25 90 GLY A N 1
ATOM 661 C CA . GLY A 1 90 ? 11.010 7.058 -4.308 1.00 85.25 90 GLY A CA 1
ATOM 662 C C . GLY A 1 90 ? 9.601 6.987 -3.719 1.00 85.25 90 GLY A C 1
ATOM 663 O O . GLY A 1 90 ? 9.380 7.442 -2.599 1.00 85.25 90 GLY A O 1
ATOM 664 N N . I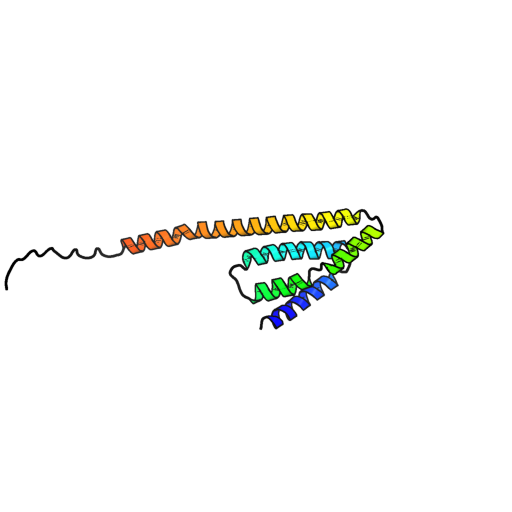LE A 1 91 ? 8.657 6.361 -4.425 1.00 84.81 91 ILE A N 1
ATOM 665 C CA . ILE A 1 91 ? 7.276 6.183 -3.954 1.00 84.81 91 ILE A CA 1
ATOM 666 C C . ILE A 1 91 ? 7.229 5.254 -2.740 1.00 84.81 91 ILE A C 1
ATOM 668 O O . ILE A 1 91 ? 6.514 5.540 -1.779 1.00 84.81 91 ILE A O 1
ATOM 672 N N . THR A 1 92 ? 8.028 4.185 -2.728 1.00 86.25 92 THR A N 1
ATOM 673 C CA . THR A 1 92 ? 8.100 3.268 -1.583 1.00 86.25 92 THR A CA 1
ATOM 674 C C . THR A 1 92 ? 8.608 3.995 -0.337 1.00 86.25 92 THR A C 1
ATOM 676 O O . THR A 1 92 ? 7.927 4.005 0.689 1.00 86.25 92 THR A O 1
ATOM 679 N N . VAL A 1 93 ? 9.741 4.696 -0.426 1.00 88.88 93 VAL A N 1
ATOM 680 C CA . VAL A 1 93 ? 10.292 5.484 0.692 1.00 88.88 93 VAL A CA 1
ATOM 681 C C . VAL A 1 93 ? 9.332 6.602 1.113 1.00 88.88 93 VAL A C 1
ATOM 683 O O . VAL A 1 93 ? 9.080 6.791 2.305 1.00 88.88 93 VAL A O 1
ATOM 686 N N . GLY A 1 94 ? 8.737 7.307 0.149 1.00 87.50 94 GLY A N 1
ATOM 687 C CA . GLY A 1 94 ? 7.750 8.354 0.399 1.00 87.50 94 GLY A CA 1
ATOM 688 C C . GLY A 1 94 ? 6.515 7.835 1.136 1.00 87.50 94 GLY A C 1
ATOM 689 O O . GLY A 1 94 ? 6.044 8.475 2.076 1.00 87.50 94 GLY A O 1
ATOM 690 N N . SER A 1 95 ? 6.024 6.645 0.782 1.00 87.25 95 SER A N 1
ATOM 691 C CA . SER A 1 95 ? 4.887 6.017 1.463 1.00 87.25 95 SER A CA 1
ATOM 692 C C . SER A 1 95 ? 5.203 5.639 2.912 1.00 87.25 95 SER A C 1
ATOM 694 O O . SER A 1 95 ? 4.358 5.841 3.781 1.00 87.25 95 SER A O 1
ATOM 696 N N . ILE A 1 96 ? 6.430 5.197 3.213 1.00 89.06 96 ILE A N 1
ATOM 697 C CA . ILE A 1 96 ? 6.883 4.942 4.591 1.00 89.06 96 ILE A CA 1
ATOM 698 C C . ILE A 1 96 ? 6.887 6.246 5.401 1.00 89.06 96 ILE A C 1
ATOM 700 O O . ILE A 1 96 ? 6.361 6.287 6.517 1.00 89.06 96 ILE A O 1
ATOM 704 N N . ALA A 1 97 ? 7.426 7.330 4.835 1.00 90.62 97 ALA A N 1
ATOM 705 C CA . ALA A 1 97 ? 7.419 8.641 5.482 1.00 90.62 97 ALA A CA 1
ATOM 706 C C . ALA A 1 97 ? 5.984 9.139 5.742 1.00 90.62 97 ALA A C 1
ATOM 708 O O . ALA A 1 97 ? 5.673 9.606 6.841 1.00 90.62 97 ALA A O 1
ATOM 709 N N . LEU A 1 98 ? 5.087 8.969 4.765 1.00 89.56 98 LEU A N 1
ATOM 710 C CA . LEU A 1 98 ? 3.664 9.289 4.892 1.00 89.56 98 LEU A CA 1
ATOM 711 C C . LEU A 1 98 ? 2.961 8.429 5.946 1.00 89.56 98 LEU A C 1
ATOM 713 O O . LEU A 1 98 ? 2.131 8.955 6.682 1.00 89.56 98 LEU A O 1
ATOM 717 N N . CYS A 1 99 ? 3.309 7.147 6.080 1.00 89.44 99 CYS A N 1
ATOM 718 C CA . CYS A 1 99 ? 2.804 6.301 7.162 1.00 89.44 99 CYS A CA 1
ATOM 719 C C . CYS A 1 99 ? 3.200 6.867 8.529 1.00 89.44 99 CYS A C 1
ATOM 721 O O . CYS A 1 99 ? 2.347 7.014 9.405 1.00 89.44 99 CYS A O 1
ATOM 723 N N . GLY A 1 100 ? 4.470 7.249 8.701 1.00 86.06 100 GLY A N 1
ATOM 724 C CA . GLY A 1 100 ? 4.950 7.892 9.925 1.00 86.06 100 GLY A CA 1
ATOM 725 C C . GLY A 1 100 ? 4.200 9.191 10.233 1.00 86.06 100 GLY A C 1
ATOM 726 O O . GLY A 1 100 ? 3.763 9.407 11.366 1.00 86.06 100 GLY A O 1
ATOM 727 N N . LEU A 1 101 ? 3.971 10.024 9.213 1.00 88.88 101 LEU A N 1
ATOM 728 C CA . LEU A 1 101 ? 3.192 11.254 9.345 1.00 88.88 101 LEU A CA 1
ATOM 729 C C . LEU A 1 101 ? 1.728 10.970 9.714 1.00 88.88 101 LEU A C 1
ATOM 731 O O . LEU A 1 101 ? 1.200 11.605 10.625 1.00 88.88 101 LEU A O 1
ATOM 735 N N . ALA A 1 102 ? 1.083 10.000 9.065 1.00 86.81 102 ALA A N 1
ATOM 736 C CA . ALA A 1 102 ? -0.293 9.602 9.354 1.00 86.81 102 ALA A CA 1
ATOM 737 C C . ALA A 1 102 ? -0.444 9.112 10.802 1.00 86.81 102 ALA A C 1
ATOM 739 O O . ALA A 1 102 ? -1.369 9.531 11.504 1.00 86.81 102 ALA A O 1
ATOM 740 N N . MET A 1 103 ? 0.498 8.301 11.295 1.00 85.44 103 MET A N 1
ATOM 741 C CA . MET A 1 103 ? 0.527 7.882 12.700 1.00 85.44 103 MET A CA 1
ATOM 742 C C . MET A 1 103 ? 0.716 9.077 13.643 1.00 85.44 103 MET A C 1
ATOM 744 O O . MET A 1 103 ? 0.010 9.191 14.645 1.00 85.44 103 MET A O 1
ATOM 748 N N . ALA A 1 104 ? 1.637 9.993 13.330 1.00 86.25 104 ALA A N 1
ATOM 749 C CA . ALA A 1 104 ? 1.897 11.175 14.149 1.00 86.25 104 ALA A CA 1
ATOM 750 C C . ALA A 1 104 ? 0.677 12.108 14.234 1.00 86.25 104 ALA A C 1
ATOM 752 O O . ALA A 1 104 ? 0.322 12.565 15.324 1.00 86.25 104 ALA A O 1
ATOM 753 N N . LEU A 1 105 ? 0.003 12.353 13.107 1.00 86.19 105 LEU A N 1
ATOM 754 C CA . LEU A 1 105 ? -1.230 13.139 13.051 1.00 86.19 105 LEU A CA 1
ATOM 755 C C . LEU A 1 105 ? -2.339 12.481 13.872 1.00 86.19 105 LEU A C 1
ATOM 757 O O . LEU A 1 105 ? -2.969 13.154 14.686 1.00 86.19 105 LEU A O 1
ATOM 761 N N . THR A 1 106 ? -2.506 11.165 13.737 1.00 81.88 106 THR A N 1
ATOM 762 C CA . THR A 1 106 ? -3.533 10.413 14.473 1.00 81.88 106 THR A CA 1
ATOM 763 C C . THR A 1 106 ? -3.303 10.459 15.989 1.00 81.88 106 THR A C 1
ATOM 765 O O . THR A 1 106 ? -4.240 10.636 16.771 1.00 81.88 106 THR A O 1
ATOM 768 N N . ARG A 1 107 ? -2.043 10.376 16.437 1.00 81.25 107 ARG A N 1
ATOM 769 C CA . ARG A 1 107 ? -1.691 10.529 17.860 1.00 81.25 107 ARG A CA 1
ATOM 770 C C . ARG A 1 107 ? -1.992 11.936 18.378 1.00 81.25 107 ARG A C 1
ATOM 772 O O . ARG A 1 107 ? -2.524 12.075 19.477 1.00 81.25 107 ARG A O 1
ATOM 779 N N . ARG A 1 108 ? -1.707 12.977 17.585 1.00 82.81 108 ARG A N 1
ATOM 780 C CA . ARG A 1 108 ? -2.006 14.374 17.951 1.00 82.81 108 ARG A CA 1
ATOM 781 C C . ARG A 1 108 ? -3.503 14.646 18.056 1.00 82.81 108 ARG A C 1
ATOM 783 O O . ARG A 1 108 ? -3.916 15.362 18.964 1.00 82.81 108 ARG A O 1
ATOM 790 N N . THR A 1 109 ? -4.315 14.085 17.162 1.00 80.44 109 THR A N 1
ATOM 791 C CA . THR A 1 109 ? -5.775 14.231 17.236 1.00 80.44 109 THR A CA 1
ATOM 792 C C . THR A 1 109 ? -6.351 13.526 18.456 1.00 80.44 109 THR A C 1
ATOM 794 O O . THR A 1 109 ? -7.225 14.089 19.107 1.00 80.44 109 THR A O 1
ATOM 797 N N . LYS A 1 110 ? -5.827 12.345 18.815 1.00 73.81 110 LYS A N 1
ATOM 798 C CA . LYS A 1 110 ? -6.274 11.620 20.012 1.00 73.81 110 LYS A CA 1
ATOM 799 C C . LYS A 1 110 ? -5.927 12.374 21.301 1.00 73.81 110 LYS A C 1
ATOM 801 O O . LYS A 1 110 ? -6.819 12.617 22.103 1.00 73.81 110 LYS A O 1
ATOM 806 N N . GLY A 1 111 ? -4.682 12.837 21.448 1.00 70.50 111 GLY A N 1
ATOM 807 C CA . GLY A 1 111 ? -4.276 13.616 22.627 1.00 70.50 111 GLY A CA 1
ATOM 808 C C . GLY A 1 111 ? -5.044 14.936 22.783 1.00 70.50 111 GLY A C 1
ATOM 809 O O . GLY A 1 111 ? -5.322 15.362 23.897 1.00 70.50 111 GLY A O 1
ATOM 810 N N . ARG A 1 112 ? -5.453 15.572 21.674 1.00 63.16 112 ARG A N 1
ATOM 811 C CA . ARG A 1 112 ? -6.327 16.758 21.710 1.00 63.16 112 ARG A CA 1
ATOM 812 C C . ARG A 1 112 ? -7.764 16.459 22.137 1.00 63.16 112 ARG A C 1
ATOM 814 O O . ARG A 1 112 ? -8.383 17.336 22.727 1.00 63.16 112 ARG A O 1
ATOM 821 N N . ALA A 1 113 ? -8.295 15.282 21.814 1.00 63.09 113 ALA A N 1
ATOM 822 C CA . ALA A 1 113 ? -9.635 14.888 22.237 1.00 63.09 113 ALA A CA 1
ATOM 823 C C . ALA A 1 113 ? -9.680 14.649 23.754 1.00 63.09 113 ALA A C 1
ATOM 825 O O . ALA A 1 113 ? -10.538 15.207 24.425 1.00 63.09 113 ALA A O 1
ATOM 826 N N . GLU A 1 114 ? -8.690 13.933 24.297 1.00 61.41 114 GLU A N 1
ATOM 827 C CA . GLU A 1 114 ? -8.602 13.633 25.735 1.00 61.41 114 GLU A CA 1
ATOM 828 C C . GLU A 1 114 ? -8.449 14.913 26.588 1.00 61.41 114 GLU A C 1
ATOM 830 O O . GLU A 1 114 ? -9.168 15.088 27.568 1.00 61.41 114 GLU A O 1
ATOM 835 N N . LEU A 1 115 ? -7.628 15.878 26.148 1.00 59.50 115 LEU A N 1
ATOM 836 C CA . LEU A 1 115 ? -7.481 17.190 26.805 1.00 59.50 115 LEU A CA 1
ATOM 837 C C . LEU A 1 115 ? -8.759 18.050 26.799 1.00 59.50 115 LEU A C 1
ATOM 839 O O . LEU A 1 115 ? -8.916 18.923 27.651 1.00 59.50 115 LEU A O 1
ATOM 843 N N . ASN A 1 116 ? -9.653 17.856 25.826 1.00 58.97 116 ASN A N 1
ATOM 844 C CA . ASN A 1 116 ? -10.884 18.641 25.707 1.00 58.97 116 ASN A CA 1
ATOM 845 C C . ASN A 1 116 ? -12.049 18.044 26.519 1.00 58.97 116 ASN A C 1
ATOM 847 O O . ASN A 1 116 ? -13.014 18.752 26.805 1.00 58.97 116 ASN A O 1
ATOM 851 N N . ASP A 1 117 ? -11.950 16.771 26.911 1.00 58.69 117 ASP A N 1
ATOM 852 C CA . ASP A 1 117 ? -12.920 16.088 27.776 1.00 58.69 117 ASP A CA 1
ATOM 853 C C . ASP A 1 117 ? -12.593 16.255 29.280 1.00 58.69 117 ASP A C 1
ATOM 855 O O . ASP A 1 117 ? -13.498 16.277 30.119 1.00 58.69 117 ASP A O 1
ATOM 859 N N . GLU A 1 118 ? -11.325 16.503 29.628 1.00 56.62 118 GLU A N 1
ATOM 860 C CA . GLU A 1 118 ? -10.837 16.720 31.004 1.00 56.62 118 GLU A CA 1
ATOM 861 C C . GLU A 1 118 ? -11.507 17.865 31.822 1.00 56.62 118 GLU A C 1
ATOM 863 O O . GLU A 1 118 ? -11.587 17.744 33.050 1.00 56.62 118 GLU A O 1
ATOM 868 N N . PRO A 1 119 ? -12.062 18.958 31.242 1.00 56.12 119 PRO A N 1
ATOM 869 C CA . PRO A 1 119 ? -12.711 20.013 32.032 1.00 56.12 119 PRO A CA 1
ATOM 870 C C . PRO A 1 119 ? -14.049 19.605 32.671 1.00 56.12 119 PRO A C 1
ATOM 872 O O . PRO A 1 119 ? -14.503 20.263 33.612 1.00 56.12 119 PRO A O 1
ATOM 875 N N . ARG A 1 120 ? -14.722 18.562 32.160 1.00 54.75 120 ARG A N 1
ATOM 876 C CA . ARG A 1 120 ? -16.091 18.202 32.578 1.00 54.75 120 ARG A CA 1
ATOM 877 C C . ARG A 1 120 ? -16.131 17.277 33.789 1.00 54.75 120 ARG A C 1
ATOM 879 O O . ARG A 1 120 ? -16.916 17.530 34.704 1.00 54.75 120 ARG A O 1
ATOM 886 N N . ASP A 1 121 ? -15.252 16.283 33.843 1.00 56.84 121 ASP A N 1
ATOM 887 C CA . ASP A 1 121 ? -15.214 15.341 34.967 1.00 56.84 121 ASP A CA 1
ATOM 888 C C . ASP A 1 121 ? -14.676 15.989 36.243 1.00 56.84 121 ASP A C 1
ATOM 890 O O . ASP A 1 121 ? -15.232 15.780 37.325 1.00 56.84 121 ASP A O 1
ATOM 894 N N . ASN A 1 122 ? -13.671 16.864 36.127 1.00 58.41 122 ASN A N 1
ATOM 895 C CA . ASN A 1 122 ? -13.156 17.580 37.290 1.00 58.41 122 ASN A CA 1
ATOM 896 C C . ASN A 1 122 ? -14.208 18.520 37.892 1.00 58.41 122 ASN A C 1
ATOM 898 O O . ASN A 1 122 ? -14.422 18.467 39.100 1.00 58.41 122 ASN A O 1
ATOM 902 N N . GLN A 1 123 ? -14.946 19.296 37.085 1.00 57.81 123 GLN A N 1
ATOM 903 C CA . GLN A 1 123 ? -16.025 20.144 37.612 1.00 57.81 123 GLN A CA 1
ATOM 904 C C . GLN A 1 123 ? -17.174 19.346 38.236 1.00 57.81 123 GLN A C 1
ATOM 906 O O . GLN A 1 123 ? -17.740 19.770 39.247 1.00 57.81 123 GLN A O 1
ATOM 911 N N . GLN A 1 124 ? -17.530 18.194 37.668 1.00 58.38 124 GLN A N 1
ATOM 912 C CA . GLN A 1 124 ? -18.597 17.354 38.207 1.00 58.38 124 GLN A CA 1
ATOM 913 C C . GLN A 1 124 ? -18.189 16.706 39.537 1.00 58.38 124 GLN A C 1
ATOM 915 O O . GLN A 1 124 ? -19.001 16.647 40.464 1.00 58.38 124 GLN A O 1
ATOM 920 N N . ASN A 1 125 ? -16.919 16.320 39.683 1.00 58.56 125 ASN A N 1
ATOM 921 C CA . ASN A 1 125 ? -16.377 15.800 40.935 1.00 58.56 125 ASN A CA 1
ATOM 922 C C . ASN A 1 125 ? -16.303 16.889 42.028 1.00 58.56 125 ASN A C 1
ATOM 924 O O . ASN A 1 125 ? -16.738 16.659 43.158 1.00 58.56 125 ASN A O 1
ATOM 928 N N . THR A 1 126 ? -15.883 18.119 41.694 1.00 60.53 126 THR A N 1
ATOM 929 C CA . THR A 1 126 ? -15.880 19.245 42.656 1.00 60.53 126 THR A CA 1
ATOM 930 C C . THR A 1 126 ? -17.299 19.661 43.069 1.00 60.53 126 THR A C 1
ATOM 932 O O . THR A 1 126 ? -17.557 19.995 44.229 1.00 60.53 126 THR A O 1
ATOM 935 N N . ARG A 1 127 ? -18.262 19.609 42.140 1.00 59.53 127 ARG A N 1
ATOM 936 C CA . ARG A 1 127 ? -19.675 19.921 42.412 1.00 59.53 127 ARG A CA 1
ATOM 937 C C . ARG A 1 127 ? -20.358 18.864 43.285 1.00 59.53 127 ARG A C 1
ATOM 939 O O . ARG A 1 127 ? -21.231 19.203 44.078 1.00 59.53 127 ARG A O 1
ATOM 946 N N . ASN A 1 128 ? -19.964 17.599 43.158 1.00 62.84 128 ASN A N 1
ATOM 947 C CA . ASN A 1 128 ? -20.474 16.523 44.005 1.00 62.84 128 ASN A CA 1
ATOM 948 C C . ASN A 1 128 ? -19.850 16.544 45.410 1.00 62.84 128 ASN A C 1
ATOM 950 O O . ASN A 1 128 ? -20.572 16.335 46.381 1.00 62.84 128 ASN A O 1
ATOM 954 N N . GLN A 1 129 ? -18.563 16.884 45.547 1.00 61.41 129 GLN A N 1
ATOM 955 C CA . GLN A 1 129 ? -17.928 17.066 46.861 1.00 61.41 129 GLN A CA 1
ATOM 956 C C . GLN A 1 129 ? -18.506 18.253 47.645 1.00 61.41 129 GLN A C 1
ATOM 958 O O . GLN A 1 129 ? -18.742 18.142 48.842 1.00 61.41 129 GLN A O 1
ATOM 963 N N . SER A 1 130 ? -18.816 19.365 46.974 1.00 61.62 130 SER A N 1
ATOM 964 C CA . SER A 1 130 ? -19.447 20.543 47.601 1.00 61.62 130 SER A CA 1
ATOM 965 C C . SER A 1 130 ? -20.932 20.363 47.950 1.00 61.62 130 SER A C 1
ATOM 967 O O . SER A 1 130 ? -21.504 21.204 48.641 1.00 61.62 130 SER A O 1
ATOM 969 N N . ARG A 1 131 ? -21.568 19.276 47.495 1.00 61.53 131 ARG A N 1
ATOM 970 C CA . ARG A 1 131 ? -22.949 18.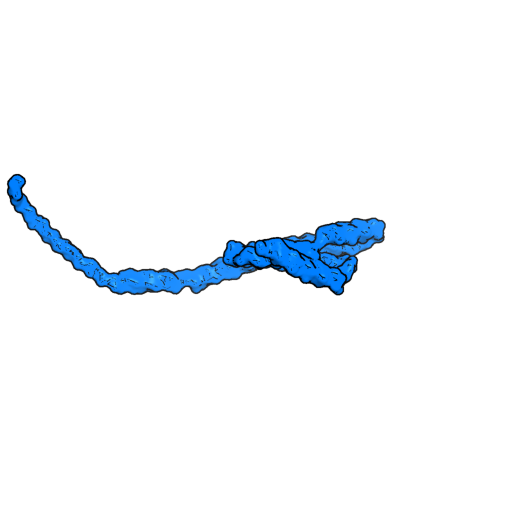905 47.849 1.00 61.53 131 ARG A CA 1
ATOM 971 C C . ARG A 1 131 ? -23.042 17.869 48.966 1.00 61.53 131 ARG A C 1
ATOM 973 O O . ARG A 1 131 ? -24.158 17.539 49.365 1.00 61.53 131 ARG A O 1
ATOM 980 N N . MET A 1 132 ? -21.919 17.359 49.476 1.00 57.34 132 MET A N 1
ATOM 981 C CA . MET A 1 132 ? -21.965 16.500 50.654 1.00 57.34 132 MET A CA 1
ATOM 982 C C . MET A 1 132 ? -22.341 17.356 51.871 1.00 57.34 132 MET A C 1
ATOM 984 O O . MET A 1 132 ? -21.657 18.345 52.143 1.00 57.34 132 MET A O 1
ATOM 988 N N . PRO A 1 133 ? -23.425 17.026 52.596 1.00 57.31 133 PRO A N 1
ATOM 989 C CA . PRO A 1 133 ? -23.707 17.686 53.858 1.00 57.31 133 PRO A CA 1
ATOM 990 C C . PRO A 1 133 ? -22.511 17.461 54.783 1.00 57.31 133 PRO A C 1
ATOM 992 O O . PRO A 1 133 ? -22.019 16.337 54.898 1.00 57.31 133 PRO A O 1
ATOM 995 N N . ALA A 1 134 ? -22.027 18.540 55.402 1.00 61.25 134 ALA A N 1
ATOM 996 C CA . ALA A 1 134 ? -20.997 18.459 56.423 1.00 61.25 134 ALA A CA 1
ATOM 997 C C . ALA A 1 134 ? -21.434 17.409 57.449 1.00 61.25 134 ALA A C 1
ATOM 999 O O . ALA A 1 134 ? -22.490 17.540 58.074 1.00 61.25 134 ALA A O 1
ATOM 1000 N N . HIS A 1 135 ? -20.653 16.336 57.555 1.00 55.78 135 HIS A N 1
ATOM 1001 C CA . HIS A 1 135 ? -20.861 15.319 58.570 1.00 55.78 135 HIS A CA 1
ATOM 1002 C C . HIS A 1 135 ? -20.901 16.045 59.922 1.00 55.78 135 HIS A C 1
ATOM 1004 O O . HIS A 1 135 ? -19.980 16.825 60.188 1.00 55.78 135 HIS A O 1
ATOM 1010 N N . PRO A 1 136 ? -21.934 15.854 60.764 1.00 49.12 136 PRO A N 1
ATOM 1011 C CA . PRO A 1 136 ? -21.942 16.464 62.080 1.00 49.12 136 PRO A CA 1
ATOM 1012 C C . PRO A 1 136 ? -20.715 15.941 62.815 1.00 49.12 136 PRO A C 1
ATOM 1014 O O . PRO A 1 136 ? -20.574 14.733 63.023 1.00 49.12 136 PRO A O 1
ATOM 1017 N N . SER A 1 137 ? -19.801 16.848 63.143 1.00 56.16 137 SER A N 1
ATOM 1018 C CA . SER A 1 137 ? -18.721 16.605 64.084 1.00 56.16 137 SER A CA 1
ATOM 1019 C C . SER A 1 137 ? -19.355 16.079 65.365 1.00 56.16 137 SER A C 1
ATOM 1021 O O . SER A 1 137 ? -20.065 16.815 66.053 1.00 56.16 137 SER A O 1
ATOM 1023 N N . ALA A 1 138 ? -19.158 14.788 65.634 1.00 53.31 138 ALA A N 1
ATOM 1024 C CA . ALA A 1 138 ? -19.554 14.181 66.891 1.00 53.31 138 ALA A CA 1
ATOM 1025 C C . ALA A 1 138 ? -18.897 14.976 68.033 1.00 53.31 138 ALA A C 1
ATOM 1027 O O . ALA A 1 138 ? -17.700 15.272 67.944 1.00 53.31 138 ALA A O 1
ATOM 1028 N N . PRO A 1 139 ? -19.651 15.376 69.068 1.00 49.41 139 PRO A N 1
ATOM 1029 C CA . PRO A 1 139 ? -19.069 16.112 70.171 1.00 49.41 139 PRO A CA 1
ATOM 1030 C C . PRO A 1 139 ? -18.121 15.192 70.942 1.00 49.41 139 PRO A C 1
ATOM 1032 O O . PRO A 1 139 ? -18.437 14.032 71.213 1.00 49.41 139 PRO A O 1
ATOM 1035 N N . MET A 1 140 ? -16.955 15.740 71.285 1.00 55.59 140 MET A N 1
ATOM 1036 C CA . MET A 1 140 ? -16.104 15.214 72.344 1.00 55.59 140 MET A CA 1
ATOM 1037 C C . MET A 1 140 ? -16.943 15.025 73.610 1.00 55.59 140 MET A C 1
ATOM 1039 O O . MET A 1 140 ? -17.521 15.986 74.118 1.00 55.59 140 MET A O 1
ATOM 1043 N N . GLY A 1 141 ? -16.981 13.794 74.108 1.00 47.72 141 GLY A N 1
ATOM 1044 C CA . GLY A 1 141 ? -17.334 13.481 75.483 1.00 47.72 141 GLY A CA 1
ATOM 1045 C C . GLY A 1 141 ? -16.090 12.940 76.167 1.00 47.72 141 GLY A C 1
ATOM 1046 O O . GLY A 1 141 ? -15.822 11.743 76.091 1.00 47.72 141 GLY A O 1
ATOM 1047 N N . ASP A 1 142 ? -15.321 13.837 76.782 1.00 55.97 142 ASP A N 1
ATOM 1048 C CA . ASP A 1 142 ? -14.573 13.483 77.982 1.00 55.97 142 ASP A CA 1
ATOM 1049 C C . ASP A 1 142 ? -15.617 13.088 79.026 1.00 55.97 142 ASP A C 1
ATOM 1051 O O . ASP A 1 142 ? -16.434 13.921 79.406 1.00 55.97 142 ASP A O 1
ATOM 1055 N N . ASP A 1 143 ? -15.601 11.838 79.482 1.00 49.66 143 ASP A N 1
ATOM 1056 C CA . ASP A 1 143 ? -15.955 11.572 80.868 1.00 49.66 143 ASP A CA 1
ATOM 1057 C C . ASP A 1 143 ? -15.252 10.326 81.407 1.00 49.66 143 ASP A C 1
ATOM 1059 O O . ASP A 1 143 ? -15.208 9.240 80.828 1.00 49.66 143 ASP A O 1
ATOM 1063 N N . MET A 1 144 ? -14.652 10.586 82.556 1.00 52.88 144 MET A N 1
ATOM 1064 C CA . MET A 1 144 ? -13.883 9.732 83.431 1.00 52.88 144 MET A CA 1
ATOM 1065 C C . MET A 1 144 ? -14.655 8.527 84.011 1.00 52.88 144 MET A C 1
ATOM 1067 O O . MET A 1 144 ? -15.829 8.621 84.344 1.00 52.88 144 MET A O 1
ATOM 1071 N N . GLN A 1 145 ? -13.860 7.509 84.379 1.00 52.72 145 GLN A N 1
ATOM 1072 C CA . GLN A 1 145 ? -13.919 6.739 85.641 1.00 52.72 145 GLN A CA 1
ATOM 1073 C C . GLN A 1 145 ? -14.910 5.566 85.849 1.00 52.72 145 GLN A C 1
ATOM 1075 O O . GLN A 1 145 ? -16.117 5.702 85.698 1.00 52.72 145 GLN A O 1
ATOM 1080 N N . ARG A 1 146 ? -14.333 4.509 86.475 1.00 46.41 146 ARG A N 1
ATOM 1081 C CA . ARG A 1 146 ? -14.920 3.370 87.240 1.00 46.41 146 ARG A CA 1
ATOM 1082 C C . ARG A 1 146 ? -15.500 2.236 86.371 1.00 46.41 146 ARG A C 1
ATOM 1084 O O . ARG A 1 146 ? -16.322 2.501 85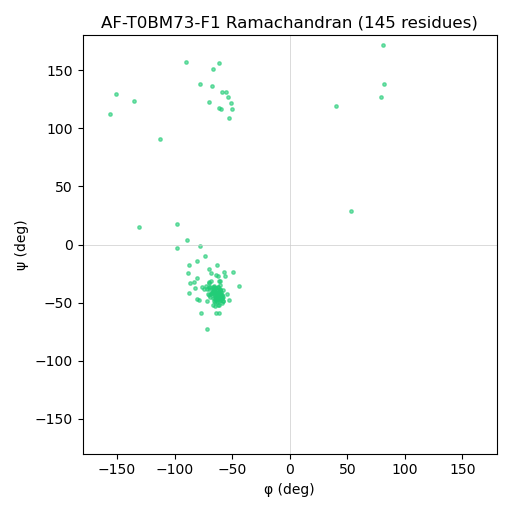.512 1.00 46.41 146 ARG A O 1
ATOM 1091 N N . VAL A 1 147 ? -15.153 0.953 86.527 1.00 48.72 147 VAL A N 1
ATOM 1092 C CA . VAL A 1 147 ? -14.570 0.135 87.619 1.00 48.72 147 VAL A CA 1
ATOM 1093 C C . VAL A 1 147 ? -13.680 -0.940 86.997 1.00 48.72 147 VAL A C 1
ATOM 1095 O O . VAL A 1 147 ? -14.070 -1.449 85.924 1.00 48.72 147 VAL A O 1
#

InterPro domains:
  IPR003691 Fluoride-specific ion channel FluC [PF02537] (4-105)

Sequence (147 aa):
MKILYIMGFGFVGGVLRFSCGDSLTSILILNAAGAIALAMISSFAVHRTVWLETGIGVGFIGSLTTFSSLMFVTVDAYSQHSIEVLASMGITVGSIALCGLAMALTRRTKGRAELNDEPRDNQQNTRNQSRMPAHPSAPMGDDMQRV

Nearest PDB structures (foldseek):
  6x58-assembly1_E  TM=8.486E-01  e=2.677E-03  Human immunodeficiency virus
  7kka-assembly1_A  TM=8.636E-01  e=5.502E-03  Escherichia coli
  7kka-assembly1_B  TM=8.647E-01  e=9.691E-03  Escherichia coli
  6b2a-assembly1_B  TM=8.714E-01  e=1.621E-02  Escherichia coli
  4tx5-assembly1_B  TM=4.286E-01  e=2.934E+00  Homo sapiens

Solvent-accessible surface area (backbone atoms only — not comparable to full-atom values): 8014 Å² total; per-residue (Å²): 115,67,65,60,36,22,52,56,30,20,50,53,18,36,52,53,38,61,73,60,43,89,46,67,68,40,48,51,50,38,33,35,52,31,49,35,51,43,30,42,47,63,60,65,44,80,83,51,61,72,61,52,53,43,10,45,47,53,10,18,36,49,39,35,27,56,69,66,62,50,49,53,51,41,52,53,31,50,75,68,73,40,71,60,37,59,53,52,51,48,50,53,56,49,31,54,53,47,20,55,49,44,34,52,52,51,52,53,55,51,56,53,50,55,65,68,54,55,68,55,59,55,52,53,53,54,55,53,62,74,65,55,75,79,74,78,76,75,78,87,75,89,78,82,84,88,132

Foldseek 3Di:
DLVVLLVVQLVVLQVVLVVQPLDLVSQLCQQLVLLLVLLLLVLVVPPDDSSSCRRCNCRNSVNNHDPPSLVVVLVVCVVVVHPVNVVSVVSVVVSVVSSVVSNVVSVVVVVVVVVVCVVPVVVVVVVVVVPDPDDPPDDDDDDDDDD

Organism: Alicyclobacillus acidoterrestris (strain ATCC 49025 / DSM 3922 / CIP 106132 / NCIMB 13137 / GD3B) (NCBI:txid1356854)

Secondary structure (DSSP, 8-state):
-HHHHHHHHHHHHHHHHHHH-S-HHHHHHHHHHHHHHHHHHHHHGGGS-HIIIIIIIIIIIHHH--HHHHHHHHHHHHHTT-THHHHHHHHHHHHHHHHHHHHHHHHHHHHHHHHHHHHHHHHHHHHHHTTSPPPP-PPP-------